Protein AF-A0A7J0DEY0-F1 (afdb_monomer_lite)

Sequence (89 aa):
MDKAALASRKKLPRAQTEREILQSLDHPFLPTLYAHFETEKFSCLVMEFCPGGDLHALRQRQPEKYFPEHAARLKFHCVPLSYLCFPFR

Organism: NCBI:txid165716

Foldseek 3Di:
DFPVVCVVVVNVVVVVVVVVVLCVDPDLQAWRFPDWDDDPTDTDTDTDADPVADPQVVLVPDPVSDDDPVRVVVCSNRDRPHDPPPPPD

pLDDT: mean 70.09, std 12.34, range [37.03, 83.25]

InterPro domains:
  IPR000719 Protein kinase domain [PF00069] (10-75)
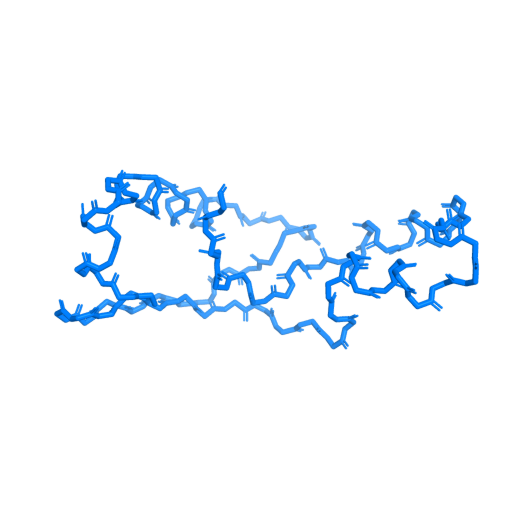  IPR000719 Protein kinase domain [PS50011] (1-89)
  IPR011009 Protein kinase-like domain superfamily [SSF56112] (3-77)

Secondary structure (DSSP, 8-state):
-BHHHHHHTT-HHHHHHHHHHHHH---TTS--EEEEEE-SSBEEEEE---TT--HHHHHHTSTTSS--HHHHHHHHHH-----------

Structure (mmCIF, N/CA/C/O backbone):
data_AF-A0A7J0DEY0-F1
#
_entry.id   AF-A0A7J0DEY0-F1
#
loop_
_atom_site.group_PDB
_atom_site.id
_atom_site.type_symbol
_atom_site.label_atom_id
_atom_site.label_alt_id
_atom_site.label_comp_id
_atom_site.label_asym_id
_atom_site.label_entity_id
_atom_site.label_seq_id
_atom_site.pdbx_PDB_ins_code
_atom_site.Cartn_x
_atom_site.Cartn_y
_atom_site.Cartn_z
_atom_site.occupancy
_atom_site.B_iso_or_equiv
_atom_site.auth_seq_id
_atom_site.auth_comp_id
_atom_site.auth_asym_id
_atom_site.auth_atom_id
_atom_site.pdbx_PDB_model_num
ATOM 1 N N . MET A 1 1 ? -1.328 -4.169 9.978 1.00 67.75 1 MET A N 1
ATOM 2 C CA . MET A 1 1 ? -0.195 -3.675 10.793 1.00 67.75 1 MET A CA 1
ATOM 3 C C . MET A 1 1 ? -0.532 -3.740 12.264 1.00 67.75 1 MET A C 1
ATOM 5 O O . MET A 1 1 ? -1.622 -3.317 12.613 1.00 67.75 1 MET A O 1
ATOM 9 N N . ASP A 1 2 ? 0.377 -4.235 13.105 1.00 75.06 2 ASP A N 1
ATOM 10 C CA . ASP A 1 2 ? 0.176 -4.291 14.558 1.00 75.06 2 ASP A CA 1
ATOM 11 C C . ASP A 1 2 ? 0.260 -2.881 15.181 1.00 75.06 2 ASP A C 1
ATOM 13 O O . ASP A 1 2 ? 1.277 -2.190 15.050 1.00 75.06 2 ASP A O 1
ATOM 17 N N . LYS A 1 3 ? -0.816 -2.444 15.846 1.00 70.75 3 LYS A N 1
ATOM 18 C CA . LYS A 1 3 ? -0.908 -1.133 16.503 1.00 70.75 3 LYS A CA 1
ATOM 19 C C . LYS A 1 3 ? 0.121 -0.986 17.624 1.00 70.75 3 LYS A C 1
ATOM 21 O O . LYS A 1 3 ? 0.689 0.094 17.764 1.00 70.75 3 LYS A O 1
ATOM 26 N N . ALA A 1 4 ? 0.433 -2.048 18.368 1.00 71.06 4 ALA A N 1
ATOM 27 C CA . ALA A 1 4 ? 1.449 -2.019 19.419 1.00 71.06 4 ALA A CA 1
ATOM 28 C C . ALA A 1 4 ? 2.866 -1.875 18.831 1.00 71.06 4 ALA A C 1
ATOM 30 O O . ALA A 1 4 ? 3.706 -1.141 19.363 1.00 71.06 4 ALA A O 1
ATOM 31 N N . ALA A 1 5 ? 3.127 -2.492 17.675 1.00 71.88 5 ALA A N 1
ATOM 32 C CA . ALA A 1 5 ? 4.386 -2.306 16.951 1.00 71.88 5 ALA A CA 1
ATOM 33 C C . ALA A 1 5 ? 4.518 -0.887 16.361 1.00 71.88 5 ALA A C 1
ATOM 35 O O . ALA A 1 5 ? 5.607 -0.309 16.355 1.00 71.88 5 ALA A O 1
ATOM 36 N N . LEU A 1 6 ? 3.415 -0.296 15.893 1.00 67.81 6 LEU A N 1
ATOM 37 C CA . LEU A 1 6 ? 3.389 1.095 15.430 1.00 67.81 6 LEU A CA 1
ATOM 38 C C . LEU A 1 6 ? 3.559 2.087 16.588 1.00 67.81 6 LEU A C 1
ATOM 40 O O . LEU A 1 6 ? 4.286 3.071 16.441 1.00 67.81 6 LEU A O 1
ATOM 44 N N . ALA A 1 7 ? 2.938 1.818 17.739 1.00 66.94 7 ALA A N 1
ATOM 45 C CA . ALA A 1 7 ? 3.041 2.635 18.945 1.00 66.94 7 ALA A CA 1
ATOM 46 C C . ALA A 1 7 ? 4.464 2.630 19.511 1.00 66.94 7 ALA A C 1
ATOM 48 O O . ALA A 1 7 ? 5.048 3.691 19.725 1.00 66.94 7 ALA A O 1
ATOM 49 N N . SER A 1 8 ? 5.059 1.442 19.662 1.00 70.31 8 SER A N 1
ATOM 50 C CA . SER A 1 8 ? 6.429 1.293 20.174 1.00 70.31 8 SER A CA 1
ATOM 51 C C . SER A 1 8 ? 7.471 1.986 19.292 1.00 70.31 8 SER A C 1
ATOM 53 O O . SER A 1 8 ? 8.485 2.465 19.791 1.00 70.31 8 SER A O 1
ATOM 55 N N . ARG A 1 9 ? 7.205 2.107 17.984 1.00 72.25 9 ARG A N 1
ATOM 56 C CA . ARG A 1 9 ? 8.085 2.785 17.021 1.00 72.25 9 ARG A CA 1
ATOM 57 C C . ARG A 1 9 ? 7.716 4.249 16.752 1.00 72.25 9 ARG A C 1
ATOM 59 O O . ARG A 1 9 ? 8.320 4.844 15.865 1.00 72.25 9 ARG A O 1
ATOM 66 N N . LYS A 1 10 ? 6.732 4.827 17.461 1.00 70.56 10 LYS A N 1
ATOM 67 C CA . LYS A 1 10 ? 6.170 6.175 17.197 1.00 70.56 10 LYS A CA 1
ATOM 68 C C . LYS A 1 10 ? 5.716 6.385 15.739 1.00 70.56 10 LYS A C 1
ATOM 70 O O . LYS A 1 10 ? 5.729 7.499 15.226 1.00 70.56 10 LYS A O 1
ATOM 75 N N . LYS A 1 11 ? 5.302 5.313 15.058 1.00 75.12 11 LYS A N 1
ATOM 76 C CA . LYS A 1 11 ? 4.858 5.320 13.651 1.00 75.12 11 LYS A CA 1
ATOM 77 C C . LYS A 1 11 ? 3.346 5.508 13.496 1.00 75.12 11 LYS A C 1
ATOM 79 O O . LYS A 1 11 ? 2.879 5.718 12.384 1.00 75.12 11 LYS A O 1
ATOM 84 N N . LEU A 1 12 ? 2.599 5.495 14.604 1.00 72.12 12 LEU A N 1
ATOM 85 C CA . LEU A 1 12 ? 1.158 5.771 14.643 1.00 72.12 12 LEU A CA 1
ATOM 86 C C . LEU A 1 12 ? 0.738 7.074 13.937 1.00 72.12 12 LEU A C 1
ATOM 88 O O . LEU A 1 12 ? -0.110 6.986 13.054 1.00 72.12 12 LEU A O 1
ATOM 92 N N . PRO A 1 13 ? 1.306 8.258 14.255 1.00 76.12 13 PRO A N 1
ATOM 93 C CA . PRO A 1 13 ? 0.856 9.502 13.631 1.00 76.12 13 PRO A CA 1
ATOM 94 C C . PRO A 1 13 ? 1.086 9.501 12.120 1.00 76.12 13 PRO A C 1
ATOM 96 O O . PRO A 1 13 ? 0.222 9.935 11.371 1.00 76.12 13 PRO A O 1
ATOM 99 N N . ARG A 1 14 ? 2.207 8.944 11.645 1.00 76.62 14 ARG A N 1
ATOM 100 C CA . ARG A 1 14 ? 2.484 8.915 10.205 1.00 76.62 14 ARG A CA 1
ATOM 101 C C . ARG A 1 14 ? 1.614 7.886 9.470 1.00 76.62 14 ARG A C 1
ATOM 103 O O . ARG A 1 14 ? 1.194 8.168 8.357 1.00 76.62 14 ARG A O 1
ATOM 110 N N . ALA A 1 15 ? 1.267 6.760 10.099 1.00 75.44 15 ALA A N 1
ATOM 111 C CA . ALA A 1 15 ? 0.292 5.815 9.544 1.00 75.44 15 ALA A CA 1
ATOM 112 C C . ALA A 1 15 ? -1.118 6.431 9.425 1.00 75.44 15 ALA A C 1
ATOM 114 O O . ALA A 1 15 ? -1.820 6.179 8.449 1.00 75.44 15 ALA A O 1
ATOM 115 N N . GLN A 1 16 ? -1.510 7.268 10.391 1.00 78.81 16 GLN A N 1
ATOM 116 C CA . GLN A 1 16 ? -2.774 8.007 10.357 1.00 78.81 16 GLN A CA 1
ATOM 117 C C . GLN A 1 16 ? -2.798 9.032 9.213 1.00 78.81 16 GLN A C 1
ATOM 119 O O . GLN A 1 16 ? -3.738 9.046 8.422 1.00 78.81 16 GLN A O 1
ATOM 124 N N . THR A 1 17 ? -1.741 9.839 9.079 1.00 82.06 17 THR A N 1
ATOM 125 C CA . THR A 1 17 ? -1.624 10.816 7.987 1.00 82.06 17 THR A CA 1
ATOM 126 C C . THR A 1 17 ? -1.619 10.141 6.616 1.00 82.06 17 THR A C 1
ATOM 128 O O . THR A 1 17 ? -2.294 10.606 5.706 1.00 82.06 17 THR A O 1
ATOM 131 N N . GLU A 1 18 ? -0.909 9.021 6.449 1.00 77.31 18 GLU A N 1
ATOM 132 C CA . GLU A 1 18 ? -0.904 8.281 5.178 1.00 77.31 18 GLU A CA 1
ATOM 133 C C . GLU A 1 18 ? -2.295 7.761 4.805 1.00 77.31 18 GLU A C 1
ATOM 135 O O . GLU A 1 18 ? -2.674 7.818 3.637 1.00 77.31 18 GLU A O 1
ATOM 140 N N . ARG A 1 19 ? -3.090 7.319 5.786 1.00 78.00 19 ARG A N 1
ATOM 141 C CA . ARG A 1 19 ? -4.484 6.922 5.557 1.00 78.00 19 ARG A CA 1
ATOM 142 C C . ARG A 1 19 ? -5.331 8.091 5.052 1.00 78.00 19 ARG A C 1
ATOM 144 O O . ARG A 1 19 ? -6.078 7.916 4.098 1.00 78.00 19 ARG A O 1
ATOM 151 N N . GLU A 1 20 ? -5.221 9.261 5.673 1.00 81.62 20 GLU A N 1
ATOM 152 C CA . GLU A 1 20 ? -5.967 10.469 5.277 1.00 81.62 20 GLU A CA 1
ATOM 153 C C . GLU A 1 20 ? -5.557 10.965 3.883 1.00 81.62 20 GLU A C 1
ATOM 155 O O . GLU A 1 20 ? -6.397 11.356 3.071 1.00 81.62 20 GLU A O 1
ATOM 160 N N . ILE A 1 21 ? -4.265 10.875 3.566 1.00 81.00 21 ILE A N 1
ATOM 161 C CA . ILE A 1 21 ? -3.742 11.165 2.230 1.00 81.00 21 ILE A CA 1
ATOM 162 C C . ILE A 1 21 ? -4.326 10.181 1.205 1.00 81.00 21 ILE A C 1
ATOM 164 O O . ILE A 1 21 ? -4.861 10.607 0.189 1.00 81.00 21 ILE A O 1
ATOM 168 N N . LEU A 1 22 ? -4.310 8.874 1.483 1.00 76.38 22 LEU A N 1
ATOM 169 C CA . LEU A 1 22 ? -4.878 7.861 0.582 1.00 76.38 22 LEU A CA 1
ATOM 170 C C . LEU A 1 22 ? -6.397 7.994 0.410 1.00 76.38 22 LEU A C 1
ATOM 172 O O . LEU A 1 22 ? -6.910 7.690 -0.658 1.00 76.38 22 LEU A O 1
ATOM 176 N N . GLN A 1 23 ? -7.113 8.464 1.434 1.00 77.44 23 GLN A N 1
ATOM 177 C CA . GLN A 1 23 ? -8.550 8.749 1.352 1.00 77.44 23 GLN A CA 1
ATOM 178 C C . GLN A 1 23 ? -8.878 9.989 0.514 1.00 77.44 23 GLN A C 1
ATOM 180 O O . GLN A 1 23 ? -9.996 10.102 0.025 1.00 77.44 23 GLN A O 1
ATOM 185 N N . SER A 1 24 ? -7.941 10.929 0.375 1.00 79.38 24 SER A N 1
ATOM 186 C CA . SER A 1 24 ? -8.139 12.163 -0.398 1.00 79.38 24 SER A CA 1
ATOM 187 C C . SER A 1 24 ? -7.592 12.084 -1.826 1.00 79.38 24 SER A C 1
ATOM 189 O O . SER A 1 24 ? -7.836 12.987 -2.626 1.00 79.38 24 SER A O 1
ATOM 191 N N . LEU A 1 25 ? -6.867 11.014 -2.162 1.00 69.69 25 LEU A N 1
ATOM 192 C CA . LEU A 1 25 ? -6.248 10.805 -3.467 1.00 69.69 25 LEU A CA 1
ATOM 193 C C . LEU A 1 25 ? -7.091 9.872 -4.341 1.00 69.69 25 LEU A C 1
ATOM 195 O O . LEU A 1 25 ? -6.848 8.671 -4.393 1.00 69.69 25 LEU A O 1
ATOM 199 N N . ASP A 1 26 ? -8.012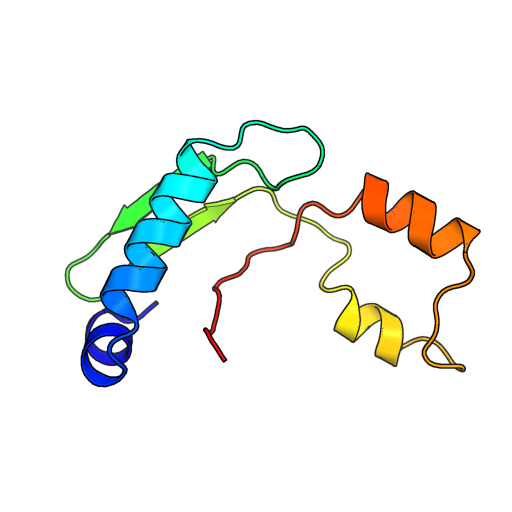 10.449 -5.107 1.00 65.19 26 ASP A N 1
ATOM 200 C CA . ASP A 1 26 ? -8.620 9.784 -6.263 1.00 65.19 26 ASP A CA 1
ATOM 201 C C . ASP A 1 26 ? -7.895 10.233 -7.536 1.00 65.19 26 ASP A C 1
ATOM 203 O O . ASP A 1 26 ? -8.228 11.246 -8.153 1.00 65.19 26 ASP A O 1
ATOM 207 N N . HIS A 1 27 ? -6.847 9.498 -7.919 1.00 68.31 27 HIS A N 1
ATOM 208 C CA . HIS A 1 27 ? -6.104 9.756 -9.151 1.00 68.31 27 HIS A CA 1
ATOM 209 C C . HIS A 1 27 ? -5.813 8.441 -9.883 1.00 68.31 27 HIS A C 1
ATOM 211 O O . HIS A 1 27 ? -5.312 7.516 -9.250 1.00 68.31 27 HIS A O 1
ATOM 217 N N . PRO A 1 28 ? -5.974 8.359 -11.219 1.00 65.81 28 PRO A N 1
ATOM 218 C CA . PRO A 1 28 ? -5.702 7.149 -12.016 1.00 65.81 28 PRO A CA 1
ATOM 219 C C . PRO A 1 28 ? -4.246 6.637 -11.979 1.00 65.81 28 PRO A C 1
ATOM 221 O O . PRO A 1 28 ? -3.924 5.661 -12.646 1.00 65.81 28 PRO A O 1
ATOM 224 N N . PHE A 1 29 ? -3.353 7.295 -11.233 1.00 63.59 29 PHE A N 1
ATOM 225 C CA . PHE A 1 29 ? -1.941 6.911 -11.078 1.00 63.59 29 PHE A CA 1
ATOM 226 C C . PHE A 1 29 ? -1.604 6.469 -9.649 1.00 63.59 29 PHE A C 1
ATOM 228 O O . PHE A 1 29 ? -0.445 6.199 -9.344 1.00 63.59 29 PHE A O 1
ATOM 235 N N . LEU A 1 30 ? -2.597 6.424 -8.762 1.00 65.50 30 LEU A N 1
ATOM 236 C CA . LEU A 1 30 ? -2.454 5.995 -7.380 1.00 65.50 30 LEU A CA 1
ATOM 237 C C . LEU A 1 30 ? -3.451 4.866 -7.106 1.00 65.50 30 LEU A C 1
ATOM 239 O O . LEU A 1 30 ? -4.566 4.918 -7.619 1.00 65.50 30 LEU A O 1
ATOM 243 N N . PRO A 1 31 ? -3.074 3.848 -6.312 1.00 69.31 31 PRO A N 1
ATOM 244 C CA . PRO A 1 31 ? -4.007 2.805 -5.908 1.00 69.31 31 PRO A CA 1
ATOM 245 C C . PRO A 1 31 ? -5.198 3.412 -5.187 1.00 69.31 31 PRO A C 1
ATOM 247 O O . PRO A 1 31 ? -5.028 4.079 -4.164 1.00 69.31 31 PRO A O 1
ATOM 250 N N . THR A 1 32 ? -6.398 3.121 -5.674 1.00 72.94 32 THR A N 1
ATOM 251 C CA . THR A 1 32 ? -7.616 3.483 -4.957 1.00 72.94 32 THR A CA 1
ATOM 252 C C . THR A 1 32 ? -7.703 2.676 -3.663 1.00 72.94 32 THR A C 1
ATOM 254 O O . THR A 1 32 ? -7.555 1.447 -3.656 1.00 72.94 32 THR A O 1
ATOM 257 N N . LEU A 1 33 ? -7.956 3.368 -2.552 1.00 78.31 33 LEU A N 1
ATOM 258 C CA . LEU A 1 33 ? -8.281 2.747 -1.274 1.00 78.31 33 LEU A CA 1
ATOM 259 C C . LEU A 1 33 ? -9.775 2.396 -1.264 1.00 78.31 33 LEU A C 1
ATOM 261 O O . LEU A 1 33 ? -10.620 3.272 -1.121 1.00 78.31 33 LEU A O 1
ATOM 265 N N . TYR A 1 34 ? -10.110 1.112 -1.379 1.00 78.56 34 TYR A N 1
ATOM 266 C CA . TYR A 1 34 ? -11.505 0.661 -1.351 1.00 78.56 34 TYR A CA 1
ATOM 267 C C . TYR A 1 34 ? -12.101 0.688 0.054 1.00 78.56 34 TYR A C 1
ATOM 269 O O . TYR A 1 34 ? -13.250 1.072 0.248 1.00 78.56 34 TYR A O 1
ATOM 277 N N . ALA A 1 35 ? -11.335 0.230 1.042 1.00 79.56 35 ALA A N 1
ATOM 278 C CA . ALA A 1 35 ? -11.791 0.153 2.421 1.00 79.56 35 ALA A CA 1
ATOM 279 C C . ALA A 1 35 ? -10.603 0.167 3.381 1.00 79.56 35 ALA A C 1
ATOM 281 O O . ALA A 1 35 ? -9.491 -0.220 3.035 1.00 79.56 35 ALA A O 1
ATOM 282 N N . HIS A 1 36 ? -10.846 0.560 4.624 1.00 80.38 36 HIS A N 1
ATOM 283 C CA . HIS A 1 36 ? -9.900 0.360 5.712 1.00 80.38 36 HIS A CA 1
ATOM 284 C C . HIS A 1 36 ? -10.650 -0.185 6.916 1.00 80.38 36 HIS A C 1
ATOM 286 O O . HIS A 1 36 ? -11.812 0.151 7.138 1.00 80.38 36 HIS A O 1
ATOM 292 N N . PHE A 1 37 ? -9.987 -1.033 7.687 1.00 82.44 37 PHE A N 1
ATOM 293 C CA . PHE A 1 37 ? -10.543 -1.561 8.918 1.00 82.44 37 PHE A CA 1
ATOM 294 C C . PHE A 1 37 ? -9.486 -1.557 10.004 1.00 82.44 37 PHE A C 1
ATOM 296 O O . PHE A 1 37 ? -8.331 -1.941 9.807 1.00 82.44 37 PHE A O 1
ATOM 303 N N . GLU A 1 38 ? -9.908 -1.108 11.175 1.00 78.31 38 GLU A N 1
ATOM 304 C CA . GLU A 1 38 ? -9.082 -1.081 12.360 1.00 78.31 38 GLU A CA 1
ATOM 305 C C . GLU A 1 38 ? -9.711 -1.964 13.424 1.00 78.31 38 GLU A C 1
ATOM 307 O O . GLU A 1 38 ? -10.857 -1.793 13.820 1.00 78.31 38 GLU A O 1
ATOM 312 N N . THR A 1 39 ? -8.922 -2.913 13.893 1.00 79.56 39 THR A N 1
ATOM 313 C CA . THR A 1 39 ? -9.195 -3.721 15.074 1.00 79.56 39 THR A CA 1
ATOM 314 C C . THR A 1 39 ? -8.362 -3.191 16.242 1.00 79.56 39 THR A C 1
ATOM 316 O O . THR A 1 39 ? -7.491 -2.329 16.066 1.00 79.56 39 THR A O 1
ATOM 319 N N . GLU A 1 40 ? -8.595 -3.718 17.445 1.00 76.56 40 GLU A N 1
ATOM 320 C CA . GLU A 1 40 ? -7.826 -3.355 18.647 1.00 76.56 40 GLU A CA 1
ATOM 321 C C . GLU A 1 40 ? -6.318 -3.557 18.456 1.00 76.56 40 GLU A C 1
ATOM 323 O O . GLU A 1 40 ? -5.506 -2.769 18.936 1.00 76.56 40 GLU A O 1
ATOM 328 N N . LYS A 1 41 ? -5.946 -4.601 17.709 1.00 76.19 41 LYS A N 1
ATOM 329 C CA . LYS A 1 41 ? -4.551 -4.997 17.508 1.00 76.19 41 LYS A CA 1
ATOM 330 C C . LYS A 1 41 ? -4.017 -4.640 16.130 1.00 76.19 41 LYS A C 1
ATOM 332 O O . LYS A 1 41 ? -2.817 -4.426 16.003 1.00 76.19 41 LYS A O 1
ATOM 337 N N . PHE A 1 42 ? -4.864 -4.540 15.105 1.00 77.25 42 PHE A N 1
ATOM 338 C CA . PHE A 1 42 ? -4.408 -4.391 13.723 1.00 77.25 42 PHE A CA 1
ATOM 339 C C . PHE A 1 42 ? -5.121 -3.285 12.952 1.00 77.25 42 PHE A C 1
ATOM 341 O O . PHE A 1 42 ? -6.339 -3.186 13.000 1.00 77.25 42 PHE A O 1
ATOM 348 N N . SER A 1 43 ? -4.369 -2.510 12.172 1.00 77.38 43 SER A N 1
ATOM 349 C CA . SER A 1 43 ? -4.901 -1.636 11.117 1.00 77.38 43 SER A CA 1
ATOM 350 C C . SER A 1 43 ? -4.636 -2.246 9.739 1.00 77.38 43 SER A C 1
ATOM 352 O O . SER A 1 43 ? -3.507 -2.676 9.467 1.00 77.38 43 SER A O 1
ATOM 354 N N . CYS A 1 44 ? -5.659 -2.318 8.890 1.00 80.00 44 CYS A N 1
ATOM 355 C CA . CYS A 1 44 ? -5.609 -2.928 7.566 1.00 80.00 44 CYS A CA 1
ATOM 356 C C . CYS A 1 44 ? -6.230 -2.003 6.513 1.00 80.00 44 CYS A C 1
ATOM 358 O O . CYS A 1 44 ? -7.264 -1.379 6.745 1.00 80.00 44 CYS A O 1
ATOM 360 N N . LEU A 1 45 ? -5.599 -1.960 5.341 1.00 80.38 45 LEU A N 1
ATOM 361 C CA . LEU A 1 45 ? -6.000 -1.154 4.190 1.00 80.38 45 LEU A CA 1
ATOM 362 C C . LEU A 1 45 ? -6.290 -2.099 3.019 1.00 80.38 45 LEU A C 1
ATOM 364 O O . LEU A 1 45 ? -5.481 -2.979 2.719 1.00 80.38 45 LEU A O 1
ATOM 368 N N . VAL A 1 46 ? -7.441 -1.926 2.380 1.00 80.69 46 VAL A N 1
ATOM 369 C CA . VAL A 1 46 ? -7.870 -2.653 1.183 1.00 80.69 46 VAL A CA 1
ATOM 370 C C . VAL A 1 46 ? -7.689 -1.725 -0.004 1.00 80.69 46 VAL A C 1
ATOM 372 O O . VAL A 1 46 ? -8.349 -0.693 -0.088 1.00 80.69 46 VAL A O 1
ATOM 375 N N . MET A 1 47 ? -6.798 -2.096 -0.913 1.00 78.19 47 MET A N 1
ATOM 376 C CA . MET A 1 47 ? -6.441 -1.299 -2.086 1.00 78.19 47 MET A CA 1
ATOM 377 C C . MET A 1 47 ? -6.496 -2.161 -3.346 1.00 78.19 47 MET A C 1
ATOM 379 O O . MET A 1 47 ? -6.597 -3.388 -3.261 1.00 78.19 47 MET A O 1
ATOM 383 N N . GLU A 1 48 ? -6.400 -1.515 -4.503 1.00 72.06 48 GLU A N 1
ATOM 384 C CA . GLU A 1 48 ? -6.295 -2.175 -5.803 1.00 72.06 48 GLU A CA 1
ATOM 385 C C . GLU A 1 48 ? -5.141 -3.192 -5.878 1.00 72.06 48 GLU A C 1
ATOM 387 O O . GLU A 1 48 ? -4.009 -2.943 -5.447 1.00 72.06 48 GLU A O 1
ATOM 392 N N . PHE A 1 49 ? -5.433 -4.375 -6.434 1.00 71.31 49 PHE A N 1
ATOM 393 C CA . PHE A 1 49 ? -4.437 -5.424 -6.634 1.00 71.31 49 PHE A CA 1
ATOM 394 C C . PHE A 1 49 ? -3.676 -5.217 -7.938 1.00 71.31 49 PHE A C 1
ATOM 396 O O . PHE A 1 49 ? -4.260 -5.150 -9.015 1.00 71.31 49 PHE A O 1
ATOM 403 N N . CYS A 1 50 ? -2.348 -5.229 -7.837 1.00 67.62 50 CYS A N 1
ATOM 404 C CA . CYS A 1 50 ? -1.462 -5.081 -8.982 1.00 67.62 50 CYS A CA 1
ATOM 405 C C . CYS A 1 50 ? -0.658 -6.361 -9.205 1.00 67.62 50 CYS A C 1
ATOM 407 O O . CYS A 1 50 ? 0.268 -6.637 -8.435 1.00 67.62 50 CYS A O 1
ATOM 409 N N . PRO A 1 51 ? -0.939 -7.130 -10.273 1.00 66.81 51 PRO A N 1
ATOM 410 C CA . PRO A 1 51 ? -0.264 -8.403 -10.531 1.00 66.81 51 PRO A CA 1
ATOM 411 C C . PRO A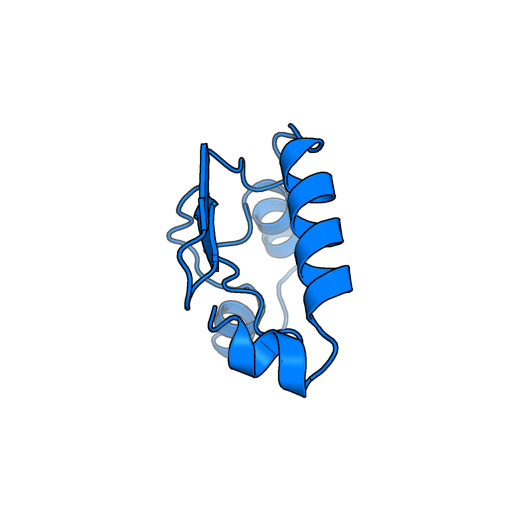 1 51 ? 1.228 -8.239 -10.871 1.00 66.81 51 PRO A C 1
ATOM 413 O O . PRO A 1 51 ? 1.972 -9.215 -10.886 1.00 66.81 51 PRO A O 1
ATOM 416 N N . GLY A 1 52 ? 1.685 -7.009 -11.138 1.00 67.38 52 GLY A N 1
ATOM 417 C CA . GLY A 1 52 ? 3.071 -6.700 -11.492 1.00 67.38 52 GLY A CA 1
ATOM 418 C C . GLY A 1 52 ? 4.070 -6.733 -10.331 1.00 67.38 52 GLY A C 1
ATOM 419 O O . GLY A 1 52 ? 5.271 -6.799 -10.592 1.00 67.38 52 GLY A O 1
ATOM 420 N N . GLY A 1 53 ? 3.604 -6.712 -9.078 1.00 71.38 53 GLY A N 1
ATOM 421 C CA . GLY A 1 53 ? 4.469 -6.623 -7.899 1.00 71.38 53 GLY A CA 1
ATOM 422 C C . GLY A 1 53 ? 5.260 -5.309 -7.807 1.00 71.38 53 GLY A C 1
ATOM 423 O O . GLY A 1 53 ? 5.001 -4.351 -8.534 1.00 71.38 53 GLY A O 1
ATOM 424 N N . ASP A 1 54 ? 6.234 -5.267 -6.896 1.00 74.50 54 ASP A N 1
ATOM 425 C CA . ASP A 1 54 ? 7.025 -4.065 -6.619 1.00 74.50 54 ASP A CA 1
ATOM 426 C C . ASP A 1 54 ? 8.115 -3.800 -7.676 1.00 74.50 54 ASP A C 1
ATOM 428 O O . ASP A 1 54 ? 8.808 -4.707 -8.156 1.00 74.50 54 ASP A O 1
ATOM 432 N N . LEU A 1 55 ? 8.309 -2.518 -7.996 1.00 75.31 55 LEU A N 1
ATOM 433 C CA . LEU A 1 55 ? 9.287 -2.051 -8.970 1.00 75.31 55 LEU A CA 1
ATOM 434 C C . LEU A 1 55 ? 10.718 -2.408 -8.551 1.00 75.31 55 LEU A C 1
ATOM 436 O O . LEU A 1 55 ? 11.530 -2.738 -9.416 1.00 75.31 55 LEU A O 1
ATOM 440 N N . HIS A 1 56 ? 11.037 -2.402 -7.249 1.00 77.38 56 HIS A N 1
ATOM 441 C CA . HIS A 1 56 ? 12.362 -2.822 -6.786 1.00 77.38 56 HIS A CA 1
ATOM 442 C C . HIS A 1 56 ? 12.603 -4.303 -7.080 1.00 77.38 56 HIS A C 1
ATOM 444 O O . HIS A 1 56 ? 13.654 -4.653 -7.618 1.00 77.38 56 HIS A O 1
ATOM 450 N N . ALA A 1 57 ? 11.633 -5.169 -6.775 1.00 79.69 57 ALA A N 1
ATOM 451 C CA . ALA A 1 57 ? 11.735 -6.598 -7.059 1.00 79.69 57 ALA A CA 1
ATOM 452 C C . ALA A 1 57 ? 11.872 -6.865 -8.566 1.00 79.69 57 ALA A C 1
ATOM 454 O O . ALA A 1 57 ? 12.725 -7.650 -8.980 1.00 79.69 57 ALA A O 1
ATOM 455 N N . LEU A 1 58 ? 11.088 -6.167 -9.395 1.00 76.75 58 LEU A N 1
ATOM 456 C CA . LEU A 1 58 ? 11.206 -6.239 -10.853 1.00 76.75 58 LEU A CA 1
ATOM 457 C C . LEU A 1 58 ? 12.577 -5.764 -11.343 1.00 76.75 58 LEU A C 1
ATOM 459 O O . LEU A 1 58 ? 13.154 -6.390 -12.228 1.00 76.75 58 LEU A O 1
ATOM 463 N N . ARG A 1 59 ? 13.126 -4.699 -10.751 1.00 80.81 59 ARG A N 1
ATOM 464 C CA . ARG A 1 59 ? 14.448 -4.171 -11.102 1.00 80.81 59 ARG A CA 1
ATOM 465 C C . ARG A 1 59 ? 15.553 -5.173 -10.794 1.00 80.81 59 ARG A C 1
ATOM 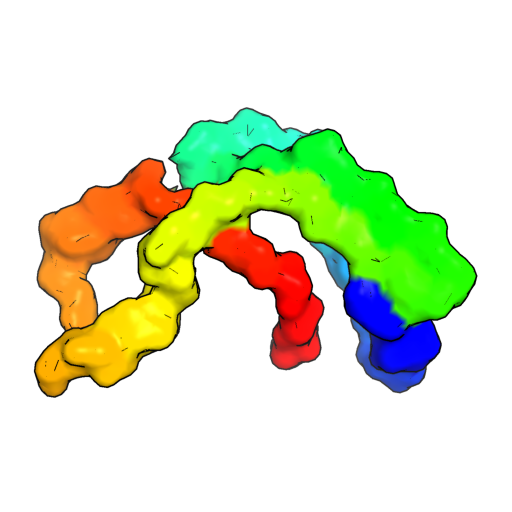467 O O . ARG A 1 59 ? 16.456 -5.336 -11.600 1.00 80.81 59 ARG A O 1
ATOM 474 N N . GLN A 1 60 ? 15.483 -5.855 -9.650 1.00 83.25 60 GLN A N 1
ATOM 475 C CA . GLN A 1 60 ? 16.478 -6.870 -9.275 1.00 83.25 60 GLN A CA 1
ATOM 476 C C . GLN A 1 60 ? 16.468 -8.085 -10.209 1.00 83.25 60 GLN A C 1
ATOM 478 O O . GLN A 1 60 ? 17.480 -8.768 -10.324 1.00 83.25 60 GLN A O 1
ATOM 483 N N . ARG A 1 61 ? 15.342 -8.353 -10.883 1.00 81.56 61 ARG A N 1
ATOM 484 C CA . ARG A 1 61 ? 15.237 -9.407 -11.904 1.00 81.56 61 ARG A CA 1
ATOM 485 C C . ARG A 1 61 ? 15.823 -8.994 -13.255 1.00 81.56 61 ARG A C 1
ATOM 487 O O . ARG A 1 61 ? 16.015 -9.862 -14.099 1.00 81.56 61 ARG A O 1
ATOM 494 N N . GLN A 1 62 ? 16.084 -7.704 -13.481 1.00 81.19 62 GLN A N 1
ATOM 495 C CA . GLN A 1 62 ? 16.704 -7.246 -14.721 1.00 81.19 62 GLN A CA 1
ATOM 496 C C . GLN A 1 62 ? 18.209 -7.545 -14.706 1.00 81.19 62 GLN A C 1
ATOM 498 O O . GLN A 1 62 ? 18.863 -7.271 -13.695 1.00 81.19 62 GLN A O 1
ATOM 503 N N . PRO A 1 63 ? 18.778 -8.032 -15.823 1.00 79.12 63 PRO A N 1
ATOM 504 C CA . PRO A 1 63 ? 20.195 -8.385 -15.910 1.00 79.12 63 PRO A CA 1
ATOM 505 C C . PRO A 1 63 ? 21.112 -7.195 -15.608 1.00 79.12 63 PRO A C 1
ATOM 507 O O . PRO A 1 63 ? 22.139 -7.355 -14.955 1.00 79.12 63 PRO A O 1
ATOM 510 N N . GLU A 1 64 ? 20.703 -5.987 -15.997 1.00 81.38 64 GLU A N 1
ATOM 511 C CA . GLU A 1 64 ? 21.491 -4.771 -15.786 1.00 81.38 64 GLU A CA 1
ATOM 512 C C . GLU A 1 64 ? 20.981 -3.899 -14.625 1.00 81.38 64 GLU A C 1
ATOM 514 O O . GLU A 1 64 ? 21.495 -2.811 -14.376 1.00 81.38 64 GLU A O 1
ATOM 519 N N . LYS A 1 65 ? 19.979 -4.371 -13.867 1.00 79.56 65 LYS A N 1
ATOM 520 C CA . LYS A 1 65 ? 19.381 -3.663 -12.716 1.00 79.56 65 LYS A CA 1
ATOM 521 C C . LYS A 1 65 ? 18.851 -2.253 -13.024 1.00 79.56 65 LYS A C 1
ATOM 523 O O . LYS A 1 65 ? 18.648 -1.460 -12.101 1.00 79.56 65 LYS A O 1
ATOM 528 N N . TYR A 1 66 ? 18.567 -1.945 -14.286 1.00 80.62 66 TYR A N 1
ATOM 529 C CA . TYR A 1 66 ? 17.879 -0.729 -14.708 1.00 80.62 66 TYR A CA 1
ATOM 530 C C . TYR A 1 66 ? 16.709 -1.061 -15.636 1.00 80.62 66 TYR A C 1
ATOM 532 O O . TYR A 1 66 ? 16.641 -2.146 -16.213 1.00 80.62 66 TYR A O 1
ATOM 540 N N . PHE A 1 67 ? 15.760 -0.131 -15.746 1.00 78.94 67 PHE A N 1
ATOM 541 C CA . PHE A 1 67 ? 14.701 -0.206 -16.748 1.00 78.94 67 PHE A CA 1
ATOM 542 C C . PHE A 1 67 ? 15.053 0.725 -17.905 1.00 78.94 67 PHE A C 1
ATOM 544 O O . PHE A 1 67 ? 15.417 1.875 -17.649 1.00 78.94 67 PHE A O 1
ATOM 551 N N . PRO A 1 68 ? 14.921 0.279 -19.161 1.00 80.06 68 PRO A N 1
ATOM 552 C CA . PRO A 1 68 ? 15.005 1.189 -20.291 1.00 80.06 68 PRO A CA 1
ATOM 553 C C . PRO A 1 68 ? 13.864 2.216 -20.214 1.00 80.06 68 PRO A C 1
ATOM 555 O O . PRO A 1 68 ? 12.773 1.915 -19.724 1.00 80.06 68 PRO A O 1
ATOM 558 N N . GLU A 1 69 ? 14.108 3.435 -20.699 1.00 78.88 69 GLU A N 1
ATOM 559 C CA . GLU A 1 69 ? 13.216 4.594 -20.521 1.00 78.88 69 GLU A CA 1
ATOM 560 C C . GLU A 1 69 ? 11.766 4.317 -20.954 1.00 78.88 69 GLU A C 1
ATOM 562 O O . GLU A 1 69 ? 10.817 4.711 -20.275 1.00 78.88 69 GLU A O 1
ATOM 567 N N . HIS A 1 70 ? 11.580 3.574 -22.049 1.00 76.88 70 HIS A N 1
ATOM 568 C CA . HIS A 1 70 ? 10.255 3.190 -22.538 1.00 76.88 70 HIS A CA 1
ATOM 569 C C . HIS A 1 70 ? 9.495 2.299 -21.537 1.00 76.88 70 HIS A C 1
ATOM 571 O O . HIS A 1 70 ? 8.305 2.506 -21.298 1.00 76.88 70 HIS A O 1
ATOM 577 N N . ALA A 1 71 ? 10.183 1.341 -20.908 1.00 71.81 71 ALA A N 1
ATOM 578 C CA . ALA A 1 71 ? 9.598 0.431 -19.931 1.00 71.81 71 ALA A CA 1
ATOM 579 C C . ALA A 1 71 ? 9.321 1.148 -18.607 1.00 71.81 71 ALA A C 1
ATOM 581 O O . ALA A 1 71 ? 8.293 0.896 -17.982 1.00 71.81 71 ALA A O 1
ATOM 582 N N . ALA A 1 72 ? 10.194 2.082 -18.211 1.00 71.12 72 ALA A N 1
ATOM 583 C CA . ALA A 1 72 ? 9.952 2.944 -17.062 1.00 71.12 72 ALA A CA 1
ATOM 584 C C . ALA A 1 72 ? 8.678 3.776 -17.269 1.00 71.12 72 ALA A C 1
ATOM 586 O O . ALA A 1 72 ? 7.806 3.765 -16.406 1.00 71.12 72 ALA A O 1
ATOM 587 N N . ARG A 1 73 ? 8.513 4.420 -18.432 1.00 66.31 73 ARG A N 1
ATOM 588 C CA . ARG A 1 73 ? 7.358 5.286 -18.728 1.00 66.31 73 ARG A CA 1
ATOM 589 C C . ARG A 1 73 ? 6.025 4.531 -18.700 1.00 66.31 73 ARG A C 1
ATOM 591 O O . ARG A 1 73 ? 5.076 4.994 -18.076 1.00 66.31 73 ARG A O 1
ATOM 598 N N . LEU A 1 74 ? 5.972 3.345 -19.311 1.00 62.66 74 LEU A N 1
ATOM 599 C CA . LEU A 1 74 ? 4.782 2.483 -19.288 1.00 62.66 74 LEU A CA 1
ATOM 600 C C . LEU A 1 74 ? 4.476 1.953 -17.882 1.00 62.66 74 LEU A C 1
ATOM 602 O O . LEU A 1 74 ? 3.314 1.835 -17.505 1.00 62.66 74 LEU A O 1
ATOM 606 N N . LYS A 1 75 ? 5.506 1.655 -17.084 1.00 62.28 75 LYS A N 1
ATOM 607 C CA . LYS A 1 75 ? 5.329 1.191 -15.705 1.00 62.28 75 LYS A CA 1
ATOM 608 C C . LYS A 1 75 ? 4.890 2.316 -14.777 1.00 62.28 75 LYS A C 1
ATOM 610 O O . LYS A 1 75 ? 3.957 2.102 -14.027 1.00 62.28 75 LYS A O 1
ATOM 615 N N . PHE A 1 76 ? 5.445 3.522 -14.868 1.00 60.28 76 PHE A N 1
ATOM 616 C CA . PHE A 1 76 ? 4.922 4.668 -14.111 1.00 60.28 76 PHE A CA 1
ATOM 617 C C . PHE A 1 76 ? 3.450 4.956 -14.430 1.00 60.28 76 PHE A C 1
ATOM 619 O O . PHE A 1 76 ? 2.713 5.387 -13.554 1.00 60.28 76 PHE A O 1
ATOM 626 N N . HIS A 1 77 ? 3.015 4.663 -15.656 1.00 52.50 77 HIS A N 1
ATOM 627 C CA . HIS A 1 77 ? 1.619 4.794 -16.057 1.00 52.50 77 HIS A CA 1
ATOM 628 C C . HIS A 1 77 ? 0.713 3.655 -15.548 1.00 52.50 77 HIS A C 1
ATOM 630 O O . HIS A 1 77 ? -0.494 3.831 -15.460 1.00 52.50 77 HIS A O 1
ATOM 636 N N . CYS A 1 78 ? 1.279 2.487 -15.226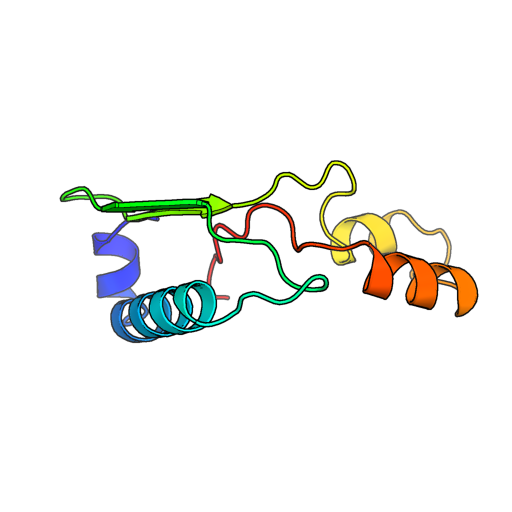 1.00 48.31 78 CYS A N 1
ATOM 637 C CA . CYS A 1 78 ? 0.543 1.247 -14.953 1.00 48.31 78 CYS A CA 1
ATOM 638 C C . CYS A 1 78 ? 0.919 0.598 -13.606 1.00 48.31 78 CYS A C 1
ATOM 640 O O . CYS A 1 78 ? 0.649 -0.583 -13.385 1.00 48.31 78 CYS A O 1
ATOM 642 N N . VAL A 1 79 ? 1.582 1.331 -12.711 1.00 51.03 79 VAL A N 1
ATOM 643 C CA . VAL A 1 79 ? 1.847 0.896 -11.338 1.00 51.03 79 VAL A CA 1
ATOM 644 C C . VAL A 1 79 ? 0.872 1.646 -10.440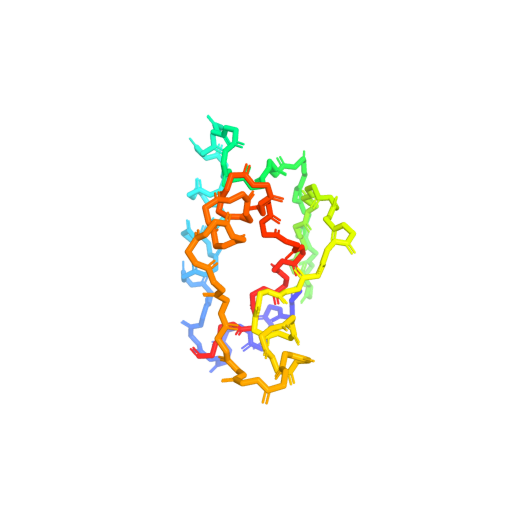 1.00 51.03 79 VAL A C 1
ATOM 646 O O . VAL A 1 79 ? 1.235 2.674 -9.871 1.00 51.03 79 VAL A O 1
ATOM 649 N N . PRO A 1 80 ? -0.348 1.134 -10.226 1.00 48.94 80 PRO A N 1
ATOM 650 C CA . PRO A 1 80 ? -0.889 1.253 -8.895 1.00 48.94 80 PRO A CA 1
ATOM 651 C C . PRO A 1 80 ? 0.093 0.471 -8.003 1.00 48.94 80 PRO A C 1
ATOM 653 O O . PRO A 1 80 ? 0.478 -0.670 -8.268 1.00 48.94 80 PRO A O 1
ATOM 656 N N . LEU A 1 81 ? 0.666 1.138 -7.007 1.00 44.53 81 LEU A N 1
ATOM 657 C CA . LEU A 1 81 ? 1.458 0.466 -5.991 1.00 44.53 81 LEU A CA 1
ATOM 658 C C . LEU A 1 81 ? 0.630 -0.660 -5.350 1.00 44.53 81 LEU A C 1
ATOM 660 O O . LEU A 1 81 ? -0.322 -0.431 -4.609 1.00 44.53 81 LEU A O 1
ATOM 664 N N . SER A 1 82 ? 1.040 -1.894 -5.633 1.00 43.12 82 SER A N 1
ATOM 665 C CA . SER A 1 82 ? 0.609 -3.114 -4.955 1.00 43.12 82 SER A CA 1
ATOM 666 C C . SER A 1 82 ? 0.591 -2.924 -3.444 1.00 43.12 82 SER A C 1
ATOM 668 O O . SER A 1 82 ? 1.576 -2.395 -2.935 1.00 43.12 82 SER A O 1
ATOM 670 N N . TYR A 1 83 ? -0.453 -3.415 -2.758 1.00 41.62 83 TYR A N 1
ATOM 671 C CA . TYR A 1 83 ? -0.513 -3.694 -1.312 1.00 41.62 83 TYR A CA 1
ATOM 672 C C . TYR A 1 83 ? 0.709 -3.207 -0.526 1.00 41.62 83 TYR A C 1
ATOM 674 O O . TYR A 1 83 ? 1.533 -4.001 -0.063 1.00 41.62 83 TYR A O 1
ATOM 682 N N . LEU A 1 84 ? 0.829 -1.891 -0.340 1.00 41.84 84 LEU A N 1
ATOM 683 C CA . LEU A 1 84 ? 1.709 -1.382 0.688 1.00 41.84 84 LEU A CA 1
ATOM 684 C C . LEU A 1 84 ? 0.987 -1.635 2.006 1.00 41.84 84 LEU A C 1
ATOM 686 O O . LEU A 1 84 ? 0.330 -0.774 2.580 1.00 41.84 84 LEU A O 1
ATOM 690 N N . CYS A 1 85 ? 1.193 -2.830 2.553 1.00 41.03 85 CYS A N 1
ATOM 691 C CA . CYS A 1 85 ? 1.422 -2.902 3.983 1.00 41.03 85 CYS A CA 1
ATOM 692 C C . CYS A 1 85 ? 2.744 -2.166 4.204 1.00 41.03 85 CYS A C 1
ATOM 694 O O . CYS A 1 85 ? 3.761 -2.832 4.304 1.00 41.03 85 CYS A O 1
ATOM 696 N N . PHE A 1 86 ? 2.725 -0.824 4.151 1.00 39.12 86 PHE A N 1
ATOM 697 C CA . PHE A 1 86 ? 3.849 0.085 4.370 1.00 39.12 86 PHE A CA 1
ATOM 698 C C . PHE A 1 86 ? 4.620 -0.420 5.599 1.00 39.12 86 PHE A C 1
ATOM 700 O O . PHE A 1 86 ? 4.253 -0.098 6.732 1.00 39.12 86 PHE A O 1
ATOM 707 N N . PRO A 1 87 ? 5.694 -1.221 5.471 1.00 37.03 87 PRO A N 1
ATOM 708 C CA . PRO A 1 87 ? 6.570 -1.391 6.598 1.00 37.03 87 PRO A CA 1
ATOM 709 C C . PRO A 1 87 ? 7.392 -0.130 6.486 1.00 37.03 87 PRO A C 1
ATOM 711 O O . PRO A 1 87 ? 8.379 -0.109 5.760 1.00 37.03 87 PRO A O 1
ATOM 714 N N . PHE A 1 88 ? 6.902 0.951 7.091 1.00 38.97 88 PHE A N 1
ATOM 715 C CA . PHE A 1 88 ? 7.687 2.143 7.331 1.00 38.97 88 PHE A CA 1
ATOM 716 C C . PHE A 1 88 ? 9.095 1.693 7.671 1.00 38.97 88 PHE A C 1
ATOM 718 O O . PHE A 1 88 ? 9.321 1.159 8.765 1.00 38.97 88 PHE A O 1
ATOM 725 N N . ARG A 1 89 ? 9.999 1.810 6.713 1.00 37.31 89 ARG A N 1
ATOM 726 C CA . ARG A 1 89 ? 11.406 1.621 6.957 1.00 37.31 89 ARG A CA 1
ATOM 727 C C . ARG A 1 89 ? 11.895 2.978 7.406 1.00 37.31 89 ARG A C 1
ATOM 729 O O . ARG A 1 89 ? 11.643 3.956 6.671 1.00 37.31 89 ARG A O 1
#

Radius of gyration: 15.35 Å; chains: 1; bounding box: 33×22×43 Å